Protein AF-A0A7S0I5M6-F1 (afdb_monomer_lite)

Radius of gyration: 25.83 Å; chains: 1; bounding box: 51×45×69 Å

Structure (mmCIF, N/CA/C/O backbone):
data_AF-A0A7S0I5M6-F1
#
_entry.id   AF-A0A7S0I5M6-F1
#
loop_
_atom_site.group_PDB
_atom_site.id
_atom_site.type_symbol
_atom_site.label_atom_id
_atom_site.label_alt_id
_atom_site.label_comp_id
_atom_site.label_asym_id
_atom_site.label_entity_id
_atom_site.label_seq_id
_atom_site.pdbx_PDB_ins_code
_atom_site.Cartn_x
_atom_site.Cartn_y
_atom_site.Cartn_z
_atom_site.occupancy
_atom_site.B_iso_or_equiv
_atom_site.auth_seq_id
_atom_site.auth_comp_id
_atom_site.auth_asym_id
_atom_site.auth_atom_id
_atom_site.pdbx_PDB_model_num
ATOM 1 N N . MET A 1 1 ? -18.770 0.690 19.584 1.00 43.66 1 MET A N 1
ATOM 2 C CA . MET A 1 1 ? -18.505 0.783 18.133 1.00 43.66 1 MET A CA 1
ATOM 3 C C . MET A 1 1 ? -17.011 0.959 17.984 1.00 43.66 1 MET A C 1
ATOM 5 O O . MET A 1 1 ? -16.534 2.051 18.275 1.00 43.66 1 MET A O 1
ATOM 9 N N . ALA A 1 2 ? -16.300 -0.097 17.591 1.00 47.09 2 ALA A N 1
ATOM 10 C CA . ALA A 1 2 ? -14.978 0.052 17.000 1.00 47.09 2 ALA A CA 1
ATOM 11 C C . ALA A 1 2 ? -15.123 1.048 15.843 1.00 47.09 2 ALA A C 1
ATOM 13 O O . ALA A 1 2 ? -15.862 0.801 14.892 1.00 47.09 2 ALA A O 1
ATOM 14 N N . ARG A 1 3 ? -14.571 2.250 15.999 1.00 55.62 3 ARG A N 1
ATOM 15 C CA . ARG A 1 3 ? -14.589 3.272 14.953 1.00 55.62 3 ARG A CA 1
ATOM 16 C C . ARG A 1 3 ? -13.172 3.360 14.436 1.00 55.62 3 ARG A C 1
ATOM 18 O O . ARG A 1 3 ? -12.436 4.236 14.877 1.00 55.62 3 ARG A O 1
ATOM 25 N N . ALA A 1 4 ? -12.816 2.466 13.519 1.00 63.53 4 ALA A N 1
ATOM 26 C CA . ALA A 1 4 ? -11.720 2.751 12.610 1.00 63.53 4 ALA A CA 1
ATOM 27 C C . ALA A 1 4 ? -12.023 4.109 11.975 1.00 63.53 4 ALA A C 1
ATOM 29 O O . ALA A 1 4 ? -13.048 4.279 11.302 1.00 63.53 4 ALA A O 1
ATOM 30 N N . ARG A 1 5 ? -11.239 5.131 12.323 1.00 76.19 5 ARG A N 1
ATOM 31 C CA . ARG A 1 5 ? -11.478 6.458 11.771 1.00 76.19 5 ARG A CA 1
ATOM 32 C C . ARG A 1 5 ? -10.932 6.437 10.359 1.00 76.19 5 ARG A C 1
ATOM 34 O O . ARG A 1 5 ? -9.871 5.879 10.105 1.00 76.19 5 ARG A O 1
ATOM 41 N N . TYR A 1 6 ? -11.621 7.120 9.455 1.00 82.06 6 TYR A N 1
ATOM 42 C CA . TYR A 1 6 ? -11.119 7.334 8.100 1.00 82.06 6 TYR A CA 1
ATOM 43 C C . TYR A 1 6 ? -9.673 7.867 8.100 1.00 82.06 6 TYR A C 1
ATOM 45 O O . TYR A 1 6 ? -8.865 7.450 7.279 1.00 82.06 6 TYR A O 1
ATOM 53 N N . SER A 1 7 ? -9.318 8.721 9.071 1.00 83.94 7 SER A N 1
ATOM 54 C CA . SER A 1 7 ? -7.947 9.215 9.262 1.00 83.94 7 SER A CA 1
ATOM 55 C C . SER A 1 7 ? -6.911 8.106 9.434 1.00 83.94 7 SER A C 1
ATOM 57 O O . SER A 1 7 ? -5.801 8.246 8.933 1.00 83.94 7 SER A O 1
ATOM 59 N N . ASP A 1 8 ? -7.268 7.021 10.116 1.00 84.38 8 ASP A N 1
ATOM 60 C CA . ASP A 1 8 ? -6.348 5.947 10.483 1.00 84.38 8 ASP A CA 1
ATOM 61 C C . ASP A 1 8 ? -6.113 5.041 9.266 1.00 84.38 8 ASP A C 1
ATOM 63 O O . ASP A 1 8 ? -4.974 4.732 8.922 1.00 84.38 8 ASP A O 1
ATOM 67 N N . SER A 1 9 ? -7.176 4.715 8.522 1.00 86.56 9 SER A N 1
ATOM 68 C CA . SER A 1 9 ? -7.062 3.996 7.246 1.00 86.56 9 SER A CA 1
ATOM 69 C C . SER A 1 9 ? -6.278 4.800 6.205 1.00 86.56 9 SER A C 1
ATOM 71 O O . SER A 1 9 ? -5.462 4.242 5.476 1.00 86.56 9 SER A O 1
ATOM 73 N N . MET A 1 10 ? -6.457 6.124 6.163 1.00 92.00 10 MET A N 1
ATOM 74 C CA . MET A 1 10 ? -5.722 6.984 5.231 1.00 92.00 10 MET A CA 1
ATOM 75 C C . MET A 1 10 ? -4.221 7.063 5.522 1.00 92.00 10 MET A C 1
ATOM 77 O O . MET A 1 10 ? -3.446 7.256 4.588 1.00 92.00 10 MET A O 1
ATOM 81 N N . GLN A 1 11 ? -3.789 6.878 6.774 1.00 91.12 11 GLN A N 1
ATOM 82 C CA . GLN A 1 11 ? -2.360 6.760 7.088 1.00 91.12 11 GLN A CA 1
ATOM 83 C C . GLN A 1 11 ? -1.759 5.492 6.474 1.00 91.12 11 GLN A C 1
ATOM 85 O O . GLN A 1 11 ? -0.669 5.551 5.910 1.00 91.12 11 GLN A O 1
ATOM 90 N N . VAL A 1 12 ? -2.485 4.370 6.518 1.00 92.19 12 VAL A N 1
ATOM 91 C CA . VAL A 1 12 ? -2.055 3.113 5.883 1.00 92.19 12 VAL A CA 1
ATOM 92 C C . VAL A 1 12 ? -1.969 3.281 4.365 1.00 92.19 12 VAL A C 1
ATOM 94 O O . VAL A 1 12 ? -0.948 2.947 3.769 1.00 92.19 12 VAL A O 1
ATOM 97 N N . VAL A 1 13 ? -2.994 3.877 3.746 1.00 95.50 13 VAL A N 1
ATOM 98 C CA . VAL A 1 13 ? -3.015 4.182 2.302 1.00 95.50 13 VAL A CA 1
ATOM 99 C C . VAL A 1 13 ? -1.812 5.045 1.903 1.00 95.50 13 VAL A C 1
ATOM 101 O O . VAL A 1 13 ? -1.117 4.734 0.936 1.00 95.50 13 VAL A O 1
ATOM 104 N N . ALA A 1 14 ? -1.535 6.112 2.659 1.00 96.56 14 ALA A N 1
ATOM 105 C CA . ALA A 1 14 ? -0.392 6.986 2.406 1.00 96.56 14 ALA A CA 1
ATOM 106 C C . A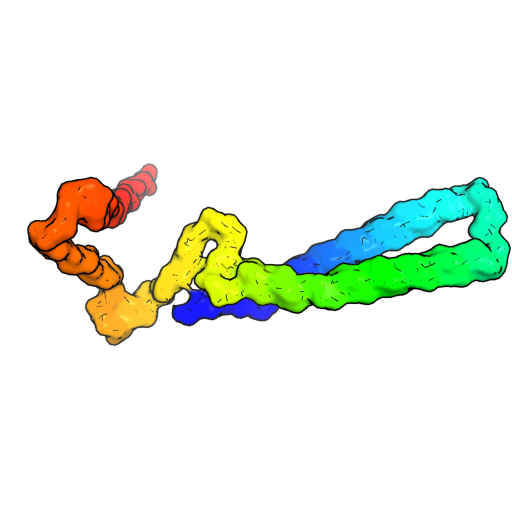LA A 1 14 ? 0.947 6.249 2.570 1.00 96.56 14 ALA A C 1
ATOM 108 O O . ALA A 1 14 ? 1.862 6.466 1.777 1.00 96.56 14 ALA A O 1
ATOM 109 N N . GLY A 1 15 ? 1.052 5.355 3.556 1.00 96.56 15 GLY A N 1
ATOM 110 C CA . GLY A 1 15 ? 2.229 4.511 3.756 1.00 96.56 15 GLY A CA 1
ATOM 111 C C . GLY A 1 15 ? 2.492 3.576 2.574 1.00 96.56 15 GLY A C 1
ATOM 112 O O . GLY A 1 15 ? 3.624 3.498 2.100 1.00 96.56 15 GLY A O 1
ATOM 113 N N . VAL A 1 16 ? 1.451 2.924 2.042 1.00 96.75 16 VAL A N 1
ATOM 114 C CA . VAL A 1 16 ? 1.574 2.067 0.849 1.00 96.75 16 VAL A CA 1
ATOM 115 C C . VAL A 1 16 ? 2.003 2.875 -0.374 1.00 96.75 16 VAL A C 1
ATOM 117 O O . VAL A 1 16 ? 2.927 2.463 -1.073 1.00 96.75 16 VAL A O 1
ATOM 120 N N . GLN A 1 17 ? 1.408 4.052 -0.598 1.00 96.88 17 GLN A N 1
ATOM 121 C CA . GLN A 1 17 ? 1.826 4.945 -1.683 1.00 96.88 17 GLN A CA 1
ATOM 122 C C . GLN A 1 17 ? 3.314 5.307 -1.571 1.00 96.88 17 GLN A C 1
ATOM 124 O O . GLN A 1 17 ? 4.059 5.156 -2.537 1.00 96.88 17 GLN A O 1
ATOM 129 N N . GLN A 1 18 ? 3.766 5.732 -0.387 1.00 97.69 18 GLN A N 1
ATOM 130 C CA . GLN A 1 18 ? 5.166 6.103 -0.159 1.00 97.69 18 GLN A CA 1
ATOM 131 C C . GLN A 1 18 ? 6.124 4.929 -0.384 1.00 97.69 18 GLN A C 1
ATOM 133 O O . GLN A 1 18 ? 7.188 5.111 -0.973 1.00 97.69 18 GLN A O 1
ATOM 138 N N . ALA A 1 19 ? 5.753 3.721 0.049 1.00 96.38 19 ALA A N 1
ATOM 139 C CA . ALA A 1 19 ? 6.567 2.527 -0.153 1.00 96.38 19 ALA A CA 1
ATOM 140 C C . ALA A 1 19 ? 6.709 2.173 -1.643 1.00 96.38 19 ALA A C 1
ATOM 142 O O . ALA A 1 19 ? 7.816 1.891 -2.110 1.00 96.38 19 ALA A O 1
ATOM 143 N N . LEU A 1 20 ? 5.610 2.238 -2.402 1.00 96.62 20 LEU A N 1
ATOM 144 C CA . LEU A 1 20 ? 5.620 2.000 -3.847 1.00 96.62 20 LEU A CA 1
ATOM 145 C C . LEU A 1 20 ? 6.475 3.034 -4.586 1.00 96.62 20 LEU A C 1
ATOM 147 O O . LEU A 1 20 ? 7.286 2.670 -5.439 1.00 96.62 20 LEU A O 1
ATOM 151 N N . GLU A 1 21 ? 6.342 4.314 -4.236 1.00 96.25 21 GLU A N 1
ATOM 152 C CA . GLU A 1 21 ? 7.148 5.389 -4.816 1.00 96.25 21 GLU A CA 1
ATOM 153 C C . GLU A 1 21 ? 8.637 5.235 -4.488 1.00 96.25 21 GLU A C 1
ATOM 155 O O . GLU A 1 21 ? 9.480 5.393 -5.372 1.00 96.25 21 GLU A O 1
ATOM 160 N N . ALA A 1 22 ? 8.984 4.884 -3.246 1.00 96.31 22 ALA A N 1
ATOM 161 C CA . ALA A 1 22 ? 10.369 4.650 -2.846 1.00 96.31 22 ALA A CA 1
ATOM 162 C C . ALA A 1 22 ? 11.000 3.489 -3.633 1.00 96.31 22 ALA A C 1
ATOM 164 O O . ALA A 1 22 ? 12.103 3.633 -4.172 1.00 96.31 22 ALA A O 1
ATOM 165 N N . ALA A 1 23 ? 10.275 2.375 -3.777 1.00 94.19 23 ALA A N 1
ATOM 166 C CA . ALA A 1 23 ? 10.719 1.228 -4.564 1.00 94.19 23 ALA A CA 1
ATOM 167 C C . ALA A 1 23 ? 10.882 1.579 -6.054 1.00 94.19 23 ALA A C 1
ATOM 169 O O . ALA A 1 23 ? 11.862 1.180 -6.689 1.00 94.19 23 ALA A O 1
ATOM 170 N N . ALA A 1 24 ? 9.957 2.361 -6.623 1.00 92.00 24 ALA A N 1
ATOM 171 C CA . ALA A 1 24 ? 10.073 2.865 -7.991 1.00 92.00 24 ALA A CA 1
ATOM 172 C C . ALA A 1 24 ? 11.296 3.788 -8.159 1.00 92.00 24 ALA A C 1
ATOM 174 O O . ALA A 1 24 ? 12.013 3.711 -9.158 1.00 92.00 24 ALA A O 1
ATOM 175 N N . TRP A 1 25 ? 11.601 4.619 -7.163 1.00 92.94 25 TRP A N 1
ATOM 176 C CA . TRP A 1 25 ? 12.766 5.503 -7.199 1.00 92.94 25 TRP A CA 1
ATOM 177 C C . TRP A 1 25 ? 14.104 4.773 -7.124 1.00 92.94 25 TRP A C 1
ATOM 179 O O . TRP A 1 25 ? 15.070 5.186 -7.770 1.00 92.94 25 TRP A O 1
ATOM 189 N N . GLU A 1 26 ? 14.201 3.703 -6.339 1.00 92.06 26 GLU A N 1
ATOM 190 C CA . GLU A 1 26 ? 15.393 2.845 -6.314 1.00 92.06 26 GLU A CA 1
ATOM 191 C C . GLU A 1 26 ? 15.649 2.205 -7.672 1.00 92.06 26 GLU A C 1
ATOM 193 O O . GLU A 1 26 ? 16.767 2.226 -8.185 1.00 92.06 26 GLU A O 1
ATOM 198 N N . LYS A 1 27 ? 14.574 1.721 -8.285 1.00 88.56 27 LYS A N 1
ATOM 199 C CA . LYS A 1 27 ? 14.556 1.143 -9.620 1.00 88.56 27 LYS A CA 1
ATOM 200 C C . LYS A 1 27 ? 15.079 2.120 -10.680 1.00 88.56 27 LYS A C 1
ATOM 202 O O . LYS A 1 27 ? 16.010 1.780 -11.403 1.00 88.56 27 LYS A O 1
ATOM 207 N N . VAL A 1 28 ? 14.556 3.345 -10.709 1.00 88.44 28 VAL A N 1
ATOM 208 C CA . VAL A 1 28 ? 15.012 4.402 -11.631 1.00 88.44 28 VAL A CA 1
ATOM 209 C C . VAL A 1 28 ? 16.481 4.772 -11.393 1.00 88.44 28 VAL A C 1
ATOM 211 O O . VAL A 1 28 ? 17.237 4.967 -12.345 1.00 88.44 28 VAL A O 1
ATOM 214 N N . ARG A 1 29 ? 16.925 4.843 -10.131 1.00 88.19 29 ARG A N 1
ATOM 215 C CA . ARG A 1 29 ? 18.338 5.107 -9.807 1.00 88.19 29 ARG A CA 1
ATOM 216 C C . ARG A 1 29 ? 19.269 3.990 -10.266 1.00 88.19 29 ARG A C 1
ATOM 218 O O . ARG A 1 29 ? 20.371 4.298 -10.700 1.00 88.19 29 ARG A O 1
ATOM 225 N N . GLY A 1 30 ? 18.842 2.734 -10.160 1.00 84.38 30 GLY A N 1
ATOM 226 C CA . GLY A 1 30 ? 19.612 1.586 -10.636 1.00 84.38 30 GLY A CA 1
ATOM 227 C C . GLY A 1 30 ? 19.773 1.566 -12.155 1.00 84.38 30 GLY A C 1
ATOM 228 O O . GLY A 1 30 ? 20.806 1.132 -12.650 1.00 84.38 30 GLY A O 1
ATOM 229 N N . ASP A 1 31 ? 18.787 2.081 -12.889 1.00 82.62 31 ASP A N 1
ATOM 230 C CA . ASP A 1 31 ? 18.826 2.129 -14.352 1.00 82.62 31 ASP A CA 1
ATOM 231 C C . ASP A 1 31 ? 19.729 3.274 -14.855 1.00 82.62 31 ASP A C 1
ATOM 233 O O . ASP A 1 31 ? 20.395 3.146 -15.892 1.00 82.62 31 ASP A O 1
ATOM 237 N N . ASN A 1 32 ? 19.825 4.371 -14.093 1.00 77.25 32 ASN A N 1
ATOM 238 C CA . ASN A 1 32 ? 20.735 5.478 -14.380 1.00 77.25 32 ASN A CA 1
ATOM 239 C C . ASN A 1 32 ? 22.197 4.998 -14.427 1.00 77.25 32 ASN A C 1
ATOM 241 O O . ASN A 1 32 ? 22.772 4.574 -13.431 1.00 77.25 32 ASN A O 1
ATOM 245 N N . GLY A 1 33 ? 22.823 5.114 -15.600 1.00 69.69 33 GLY A N 1
ATOM 246 C CA . GLY A 1 33 ? 24.232 4.757 -15.816 1.00 69.69 33 GLY A CA 1
ATOM 247 C C . GLY A 1 33 ? 24.474 3.344 -16.356 1.00 69.69 33 GLY A C 1
ATOM 248 O O . GLY A 1 33 ? 25.597 3.043 -16.747 1.00 69.69 33 GLY A O 1
ATOM 249 N N . THR A 1 34 ? 23.441 2.502 -16.464 1.00 71.19 34 THR A N 1
ATOM 250 C CA . THR A 1 34 ? 23.564 1.150 -17.053 1.00 71.19 34 THR A CA 1
ATOM 251 C C . THR A 1 34 ? 23.531 1.144 -18.583 1.00 71.19 34 THR A C 1
ATOM 253 O O . THR A 1 34 ? 23.898 0.153 -19.209 1.00 71.19 34 THR A O 1
ATOM 256 N N . GLY A 1 35 ? 23.059 2.231 -19.204 1.00 70.00 35 GLY A N 1
ATOM 257 C CA . GLY A 1 35 ? 22.821 2.291 -20.650 1.00 70.00 35 GLY A CA 1
ATOM 258 C C . GLY A 1 35 ? 21.666 1.398 -21.126 1.00 70.00 35 GLY A C 1
ATOM 259 O O . GLY A 1 35 ? 21.436 1.298 -22.332 1.00 70.00 35 GLY A O 1
ATOM 260 N N . LEU A 1 36 ? 20.915 0.775 -20.206 1.00 69.19 36 LEU A N 1
ATOM 261 C CA . LEU A 1 36 ? 19.727 -0.028 -20.499 1.00 69.19 36 LEU A CA 1
ATOM 262 C C . LEU A 1 36 ? 18.552 0.892 -20.862 1.00 69.19 36 LEU A C 1
ATOM 264 O O . LEU A 1 36 ? 17.639 1.127 -20.082 1.00 69.19 36 LEU A O 1
ATOM 268 N N . LEU A 1 37 ? 18.601 1.448 -22.071 1.00 70.81 37 LEU A N 1
ATOM 269 C CA . LEU A 1 37 ? 17.603 2.386 -22.602 1.00 70.81 37 LEU A CA 1
ATOM 270 C C . LEU A 1 37 ? 16.837 1.811 -23.802 1.00 70.81 37 LEU A C 1
ATOM 272 O O . LEU A 1 37 ? 16.119 2.524 -24.499 1.00 70.81 37 LEU A O 1
ATOM 276 N N . GLY A 1 38 ? 16.991 0.511 -24.070 1.00 81.31 38 GLY A N 1
ATOM 277 C CA . GLY A 1 38 ? 16.262 -0.154 -25.144 1.00 81.31 38 GLY A CA 1
ATOM 278 C C . GLY A 1 38 ? 14.755 -0.138 -24.881 1.00 81.31 38 GLY A C 1
ATOM 279 O O . GLY A 1 38 ? 14.311 -0.466 -23.782 1.00 81.31 38 GLY A O 1
ATOM 280 N N . ALA A 1 39 ? 13.956 0.178 -25.904 1.00 83.00 39 ALA A N 1
ATOM 281 C CA . ALA A 1 39 ? 12.496 0.248 -25.793 1.00 83.00 39 ALA A CA 1
ATOM 282 C C . ALA A 1 39 ? 11.873 -1.035 -25.209 1.00 83.00 39 ALA A C 1
ATOM 284 O O . ALA A 1 39 ? 10.931 -0.962 -24.423 1.00 83.00 39 ALA A O 1
ATOM 285 N N . GLN A 1 40 ? 12.427 -2.207 -25.544 1.00 85.88 40 GLN A N 1
ATOM 286 C CA . GLN A 1 40 ? 11.988 -3.493 -24.990 1.00 85.88 40 GLN A CA 1
ATOM 287 C C . GLN A 1 40 ? 12.267 -3.614 -23.488 1.00 85.88 40 GLN A C 1
ATOM 289 O O . GLN A 1 40 ? 11.407 -4.086 -22.752 1.00 85.88 40 GLN A O 1
ATOM 294 N N . TYR A 1 41 ? 13.432 -3.152 -23.027 1.00 88.50 41 TYR A N 1
ATOM 295 C CA . TYR A 1 41 ? 13.784 -3.161 -21.609 1.00 88.50 41 TYR A CA 1
ATOM 296 C C . TYR A 1 41 ? 12.847 -2.258 -20.805 1.00 88.50 41 TYR A C 1
ATOM 298 O O . TYR A 1 41 ? 12.245 -2.712 -19.837 1.00 88.50 41 TYR A O 1
ATOM 306 N N . LEU A 1 42 ? 12.657 -1.012 -21.251 1.00 87.12 42 LEU A N 1
ATOM 307 C CA . LEU A 1 42 ? 11.775 -0.058 -20.572 1.00 87.12 42 LEU A CA 1
ATOM 308 C C . LEU A 1 42 ? 10.318 -0.532 -20.557 1.00 87.12 42 LEU A C 1
ATOM 310 O O . LEU A 1 42 ? 9.626 -0.335 -19.566 1.00 87.12 42 LEU A O 1
ATOM 314 N N . SER A 1 43 ? 9.872 -1.196 -21.627 1.00 91.00 43 SER A N 1
ATOM 315 C CA . SER A 1 43 ? 8.519 -1.758 -21.721 1.00 91.00 43 SER A CA 1
ATOM 316 C C . SER A 1 43 ? 8.326 -2.965 -20.799 1.00 91.00 43 SER A C 1
ATOM 318 O O . SER A 1 43 ? 7.310 -3.067 -20.120 1.00 91.00 43 SER A O 1
ATOM 320 N N . ALA A 1 44 ? 9.303 -3.876 -20.735 1.00 90.94 44 ALA A N 1
ATOM 321 C CA . ALA A 1 44 ? 9.261 -5.004 -19.806 1.00 90.94 44 ALA A CA 1
ATOM 322 C C . ALA A 1 44 ? 9.316 -4.524 -18.346 1.00 90.94 44 ALA A C 1
ATOM 324 O O . ALA A 1 44 ?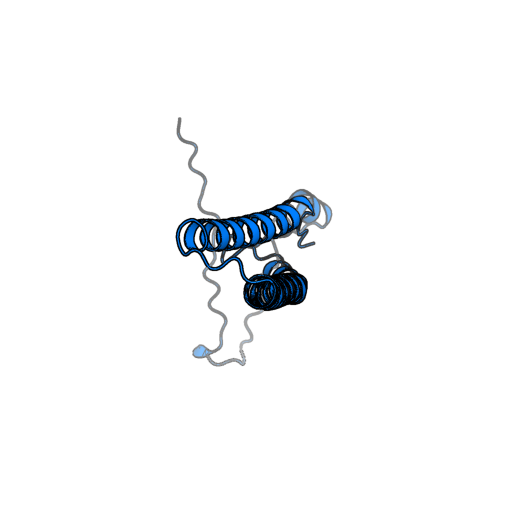 8.575 -5.020 -17.498 1.00 90.94 44 ALA A O 1
ATOM 325 N N . ARG A 1 45 ? 10.155 -3.519 -18.065 1.00 89.31 45 ARG A N 1
ATOM 326 C CA . ARG A 1 45 ? 10.281 -2.903 -16.743 1.00 89.31 45 ARG A CA 1
ATOM 327 C C . ARG A 1 45 ? 8.994 -2.209 -16.314 1.00 89.31 45 ARG A C 1
ATOM 329 O O . ARG A 1 45 ? 8.521 -2.467 -15.213 1.00 89.31 45 ARG A O 1
ATOM 336 N N . SER A 1 46 ? 8.405 -1.380 -17.175 1.00 90.75 46 SER A N 1
ATOM 337 C CA . SER A 1 46 ? 7.159 -0.680 -16.856 1.00 90.75 46 SER A CA 1
ATOM 338 C C . SER A 1 46 ? 5.992 -1.647 -16.656 1.00 90.75 46 SER A C 1
ATOM 340 O O . SER A 1 46 ? 5.196 -1.445 -15.744 1.00 90.75 46 SER A O 1
ATOM 342 N N . ALA A 1 47 ? 5.918 -2.728 -17.440 1.00 95.50 47 ALA A N 1
ATOM 343 C CA . ALA A 1 47 ? 4.916 -3.774 -17.254 1.00 95.50 47 ALA A CA 1
ATOM 344 C C . ALA A 1 47 ? 5.073 -4.491 -15.903 1.00 95.50 47 ALA A C 1
ATOM 346 O O . ALA A 1 47 ? 4.084 -4.692 -15.198 1.00 95.50 47 ALA A O 1
ATOM 347 N N . ALA A 1 48 ? 6.306 -4.837 -15.518 1.00 94.38 48 ALA A N 1
ATOM 348 C CA . ALA A 1 48 ? 6.586 -5.458 -14.225 1.00 94.38 48 ALA A CA 1
ATOM 349 C C . ALA A 1 48 ? 6.266 -4.517 -13.050 1.00 94.38 48 ALA A C 1
ATOM 351 O O . ALA A 1 48 ? 5.657 -4.937 -12.068 1.00 94.38 48 ALA A O 1
ATOM 352 N N . ASP A 1 49 ? 6.625 -3.237 -13.163 1.00 94.19 49 ASP A N 1
ATOM 353 C CA . ASP A 1 49 ? 6.343 -2.243 -12.127 1.00 94.19 49 ASP A CA 1
ATOM 354 C C . ASP A 1 49 ?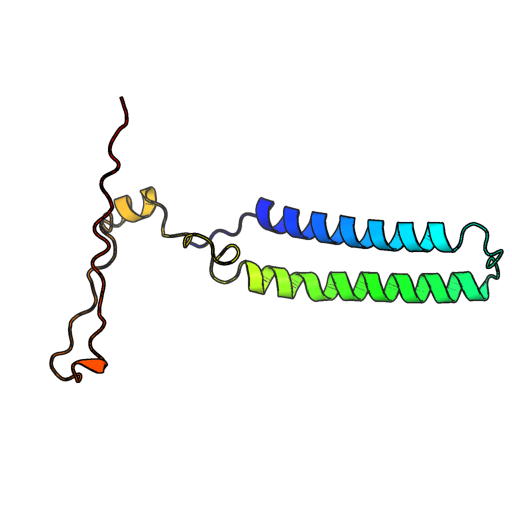 4.838 -1.975 -11.993 1.00 94.19 49 ASP A C 1
ATOM 356 O O . ASP A 1 49 ? 4.326 -1.915 -10.876 1.00 94.19 49 ASP A O 1
ATOM 360 N N . ALA A 1 50 ? 4.103 -1.904 -13.106 1.00 96.38 50 ALA A N 1
ATOM 361 C CA . ALA A 1 50 ? 2.649 -1.775 -13.087 1.00 96.38 50 ALA A CA 1
ATOM 362 C C . ALA A 1 50 ? 1.968 -2.986 -12.429 1.00 96.38 50 ALA A C 1
ATOM 364 O O . ALA A 1 50 ? 1.036 -2.807 -11.647 1.00 96.38 50 ALA A O 1
ATOM 365 N N . ALA A 1 51 ? 2.444 -4.206 -12.703 1.00 97.31 51 ALA A N 1
ATOM 366 C CA . ALA A 1 51 ? 1.928 -5.415 -12.064 1.00 97.31 51 ALA A CA 1
ATOM 367 C C . ALA A 1 51 ? 2.138 -5.391 -10.541 1.00 97.31 51 ALA A C 1
ATOM 369 O O . ALA A 1 51 ? 1.194 -5.650 -9.801 1.00 97.31 51 ALA A O 1
ATOM 370 N N . ALA A 1 52 ? 3.329 -4.999 -10.075 1.00 95.50 52 ALA A N 1
ATOM 371 C CA . ALA A 1 52 ? 3.630 -4.900 -8.645 1.00 95.50 52 ALA A CA 1
ATOM 372 C C . ALA A 1 52 ? 2.790 -3.823 -7.935 1.00 95.50 52 ALA A C 1
ATOM 374 O O . ALA A 1 52 ? 2.305 -4.036 -6.825 1.00 95.50 52 ALA A O 1
ATOM 375 N N . VAL A 1 53 ? 2.585 -2.670 -8.582 1.00 97.25 53 VAL A N 1
ATOM 376 C CA . VAL A 1 53 ? 1.701 -1.615 -8.064 1.00 97.25 53 VAL A CA 1
ATOM 377 C C . VAL A 1 53 ? 0.273 -2.140 -7.939 1.00 97.25 53 VAL A C 1
ATOM 379 O O . VAL A 1 53 ? -0.345 -1.980 -6.890 1.00 97.25 53 VAL A O 1
ATOM 382 N N . LEU A 1 54 ? -0.246 -2.793 -8.982 1.00 97.88 54 LEU A N 1
ATOM 383 C CA . LEU A 1 54 ? -1.592 -3.362 -8.953 1.00 97.88 54 LEU A CA 1
ATOM 384 C C . LEU A 1 54 ? -1.741 -4.408 -7.849 1.00 97.88 54 LEU A C 1
ATOM 386 O O . LEU A 1 54 ? -2.720 -4.351 -7.115 1.00 97.88 54 LEU A O 1
ATOM 390 N N . GLU A 1 55 ? -0.783 -5.318 -7.699 1.00 97.62 55 GLU A N 1
ATOM 391 C CA . GLU A 1 55 ? -0.793 -6.338 -6.646 1.00 97.62 55 GLU A CA 1
ATOM 392 C C . GLU A 1 55 ? -0.882 -5.712 -5.246 1.00 97.62 55 GLU A C 1
ATOM 394 O O . GLU A 1 55 ? -1.745 -6.090 -4.453 1.00 97.62 55 GLU A O 1
ATOM 399 N N . ALA A 1 56 ? -0.062 -4.694 -4.964 1.00 96.81 56 ALA A N 1
ATOM 400 C CA . ALA A 1 56 ? -0.088 -3.994 -3.682 1.00 96.81 56 ALA A CA 1
ATOM 401 C C . ALA A 1 56 ? -1.436 -3.302 -3.415 1.00 96.81 56 ALA A C 1
ATOM 403 O O . ALA A 1 56 ? -1.972 -3.382 -2.309 1.00 96.81 56 ALA A O 1
ATOM 404 N N . TRP A 1 57 ? -2.016 -2.655 -4.431 1.00 97.44 57 TRP A N 1
ATOM 405 C CA . TRP A 1 57 ? -3.327 -2.013 -4.306 1.00 97.44 57 TRP A CA 1
ATOM 406 C C . TRP A 1 57 ? -4.475 -3.011 -4.172 1.00 97.44 57 TRP A C 1
ATOM 408 O O . TRP A 1 57 ? -5.453 -2.711 -3.491 1.00 97.44 57 TRP A O 1
ATOM 418 N N . TRP A 1 58 ? -4.357 -4.191 -4.777 1.00 97.62 58 TRP A N 1
ATOM 419 C CA . TRP A 1 58 ? -5.331 -5.270 -4.626 1.00 97.62 58 TRP A CA 1
ATOM 420 C C . TRP A 1 58 ? -5.294 -5.910 -3.240 1.00 97.62 58 TRP A C 1
ATOM 422 O O . TRP A 1 58 ? -6.344 -6.293 -2.736 1.00 97.62 58 TRP A O 1
ATOM 432 N N . ALA A 1 59 ? -4.122 -5.987 -2.608 1.00 96.06 59 ALA A N 1
ATOM 433 C CA . ALA A 1 59 ? -3.976 -6.522 -1.255 1.00 96.06 59 ALA A CA 1
ATOM 434 C C . ALA A 1 59 ? -4.401 -5.531 -0.153 1.00 96.06 59 ALA A C 1
ATOM 436 O O . ALA A 1 59 ? -4.727 -5.936 0.962 1.00 96.06 59 ALA A O 1
ATOM 437 N N . LEU A 1 60 ? -4.393 -4.225 -0.438 1.00 95.25 60 LEU A N 1
ATOM 438 C CA . LEU A 1 60 ? -4.648 -3.188 0.563 1.00 95.25 60 LEU A CA 1
ATOM 439 C C . LEU A 1 60 ? -6.035 -3.277 1.238 1.00 95.25 60 LEU A C 1
ATOM 441 O O . LEU A 1 60 ? -6.088 -3.124 2.458 1.00 95.25 60 LEU A O 1
ATOM 445 N N . PRO A 1 61 ? -7.160 -3.514 0.533 1.00 93.12 61 PRO A N 1
ATOM 446 C CA . PRO A 1 61 ? -8.464 -3.645 1.180 1.00 93.12 61 PRO A CA 1
ATOM 447 C C . PRO A 1 61 ? -8.503 -4.769 2.216 1.00 93.12 61 PRO A C 1
ATOM 449 O O . PRO A 1 61 ? -9.036 -4.560 3.302 1.00 93.12 61 PRO A O 1
ATOM 452 N N . ASP A 1 62 ? -7.896 -5.917 1.913 1.00 90.75 62 ASP A N 1
ATOM 453 C CA . ASP A 1 62 ? -7.845 -7.056 2.833 1.00 90.75 62 ASP A CA 1
ATOM 454 C C . ASP A 1 62 ? -7.029 -6.710 4.081 1.00 90.75 62 ASP A C 1
ATOM 456 O O . ASP A 1 62 ? -7.483 -6.954 5.195 1.00 90.75 62 ASP A O 1
ATOM 460 N N . GLN A 1 63 ? -5.889 -6.031 3.913 1.00 89.38 63 GLN A N 1
ATOM 461 C CA . GLN A 1 63 ? -5.079 -5.542 5.034 1.00 89.38 63 GLN A CA 1
ATOM 462 C C . GLN A 1 63 ? -5.824 -4.515 5.890 1.00 89.38 63 GLN A C 1
ATOM 464 O O . GLN A 1 63 ? -5.724 -4.532 7.114 1.00 89.38 63 GLN A O 1
ATOM 469 N N . LEU A 1 64 ? -6.576 -3.603 5.267 1.00 88.19 64 LEU A N 1
ATOM 470 C CA . LEU A 1 64 ? -7.398 -2.639 5.997 1.00 88.19 64 LEU A CA 1
ATOM 471 C C . LEU A 1 64 ? -8.505 -3.353 6.773 1.00 88.19 64 LEU A C 1
ATOM 473 O O . LEU A 1 64 ? -8.761 -3.007 7.922 1.00 88.19 64 LEU A O 1
ATOM 477 N N . MET A 1 65 ? -9.151 -4.351 6.173 1.00 85.69 65 MET A N 1
ATOM 478 C CA . MET A 1 65 ? -10.171 -5.135 6.857 1.00 85.69 65 MET A CA 1
ATOM 479 C C . MET A 1 65 ? -9.570 -5.913 8.024 1.00 85.69 65 MET A C 1
ATOM 481 O O . MET A 1 65 ? -10.082 -5.795 9.127 1.00 85.69 65 MET A O 1
ATOM 485 N N . GLU A 1 66 ? -8.468 -6.631 7.826 1.00 84.25 66 GLU A N 1
ATOM 486 C CA . GLU A 1 66 ? -7.773 -7.354 8.896 1.00 84.25 66 GLU A CA 1
ATOM 487 C C . GLU A 1 66 ? -7.371 -6.418 10.042 1.00 84.25 66 GLU A C 1
ATOM 489 O O . GLU A 1 66 ? -7.667 -6.695 11.199 1.00 84.25 66 GLU A O 1
ATOM 494 N N . LYS A 1 67 ? -6.789 -5.260 9.716 1.00 81.12 67 LYS A N 1
ATOM 495 C CA . LYS A 1 67 ? -6.297 -4.290 10.701 1.00 81.12 67 LYS A CA 1
ATOM 496 C C . LYS A 1 67 ? -7.396 -3.549 11.465 1.00 81.12 67 LYS A C 1
ATOM 498 O O . LYS A 1 67 ? -7.130 -2.977 12.515 1.00 81.12 67 LYS A O 1
ATOM 503 N N . PHE A 1 68 ? -8.606 -3.460 10.918 1.00 79.50 68 PHE A N 1
ATOM 504 C CA . PHE A 1 68 ? -9.657 -2.601 11.471 1.00 79.50 68 PHE A CA 1
ATOM 505 C C . PHE A 1 68 ? -10.981 -3.326 11.773 1.00 79.50 68 PHE A C 1
ATOM 507 O O . PHE A 1 68 ? -11.893 -2.693 12.314 1.00 79.50 68 PHE A O 1
ATOM 514 N N . ALA A 1 69 ? -11.116 -4.620 11.459 1.00 75.94 69 ALA A N 1
ATOM 515 C CA . ALA A 1 69 ? -12.371 -5.373 11.591 1.00 75.94 69 ALA A CA 1
ATOM 516 C C . ALA A 1 69 ? -12.849 -5.552 13.040 1.00 75.94 69 ALA A C 1
ATOM 518 O O . ALA A 1 69 ? -14.054 -5.605 13.289 1.00 75.94 69 ALA A O 1
ATOM 519 N N . ASP A 1 70 ? -11.936 -5.632 13.999 1.00 67.06 70 ASP A N 1
ATOM 520 C CA . ASP A 1 70 ? -12.198 -5.935 15.410 1.00 67.06 70 ASP A CA 1
ATOM 521 C C . ASP A 1 70 ? -12.012 -4.721 16.340 1.00 67.06 70 ASP A C 1
ATOM 523 O O . ASP A 1 70 ? -12.271 -4.802 17.544 1.00 67.06 70 ASP A O 1
ATOM 527 N N . GLY A 1 71 ? -11.626 -3.565 15.790 1.00 59.28 71 GLY A N 1
ATOM 528 C CA . GLY A 1 71 ? -11.289 -2.377 16.575 1.00 59.28 71 GLY A CA 1
ATOM 529 C C . GLY A 1 71 ? -9.957 -2.478 17.307 1.00 59.28 71 GLY A C 1
ATOM 530 O O . GLY A 1 71 ? -9.706 -1.658 18.194 1.00 59.28 71 GLY A O 1
ATOM 531 N N . TRP A 1 72 ? -9.124 -3.455 16.954 1.00 55.19 72 TRP A N 1
ATOM 532 C CA . TRP A 1 72 ? -7.772 -3.578 17.463 1.00 55.19 72 TRP A CA 1
ATOM 533 C C . TRP A 1 72 ? -6.807 -2.875 16.523 1.00 55.19 72 TRP A C 1
ATOM 535 O O . TRP A 1 72 ? -6.593 -3.265 15.387 1.00 55.19 72 TRP A O 1
ATOM 545 N N . LEU A 1 73 ? -6.208 -1.801 17.021 1.00 53.12 73 LEU A N 1
ATOM 546 C CA . LEU A 1 73 ? -4.981 -1.285 16.442 1.00 53.12 73 LEU A CA 1
ATOM 547 C C . LEU A 1 73 ? -3.865 -2.204 16.963 1.00 53.12 73 LEU A C 1
ATOM 549 O O . LEU A 1 73 ? -3.618 -2.143 18.160 1.00 53.12 73 LEU A O 1
ATOM 553 N N . ASP A 1 74 ? -3.269 -3.066 16.132 1.00 51.88 74 ASP A N 1
ATOM 554 C CA . ASP A 1 74 ? -2.002 -3.795 16.386 1.00 51.88 74 ASP A CA 1
ATOM 555 C C . ASP A 1 74 ? -1.672 -4.057 17.880 1.00 51.88 74 ASP A C 1
ATOM 557 O O . ASP A 1 74 ? -0.904 -3.300 18.478 1.00 51.88 74 ASP A O 1
ATOM 561 N N . ASP A 1 75 ? -2.261 -5.086 18.511 1.00 51.66 75 ASP A N 1
ATOM 562 C CA . ASP A 1 75 ? -1.987 -5.480 19.916 1.00 51.66 75 ASP A CA 1
ATOM 563 C C . ASP A 1 75 ? -2.139 -4.359 20.979 1.00 51.66 75 ASP A C 1
ATOM 565 O O . ASP A 1 75 ? -1.688 -4.478 22.123 1.00 51.66 75 ASP A O 1
ATOM 569 N N . GLY A 1 76 ? -2.777 -3.248 20.613 1.00 54.06 76 GLY A N 1
ATOM 570 C CA . GLY A 1 76 ? -2.987 -2.082 21.455 1.00 54.06 76 GLY A CA 1
ATOM 571 C C . GLY A 1 76 ? -4.081 -2.278 22.501 1.00 54.06 76 GLY A C 1
ATOM 572 O O . GLY A 1 76 ? -4.779 -3.290 22.552 1.00 54.06 76 GLY A O 1
ATOM 573 N N . ALA A 1 77 ? -4.257 -1.270 23.361 1.00 52.25 77 ALA A N 1
ATOM 574 C CA . ALA A 1 77 ? -5.351 -1.277 24.324 1.00 52.25 77 ALA A CA 1
ATOM 575 C C . ALA A 1 77 ? -6.689 -1.429 23.575 1.00 52.25 77 ALA A C 1
ATOM 577 O O . ALA A 1 77 ? -6.924 -0.682 22.618 1.00 52.25 77 ALA A O 1
ATOM 578 N N . PRO A 1 78 ? -7.568 -2.359 23.996 1.00 55.56 78 PRO A N 1
ATOM 579 C CA . PRO A 1 78 ? -8.840 -2.572 23.327 1.00 55.56 78 PRO A CA 1
ATOM 580 C C . PRO A 1 78 ? -9.574 -1.238 23.232 1.00 55.56 78 PRO A C 1
ATOM 582 O O . PRO A 1 78 ? -9.715 -0.535 24.239 1.00 55.56 78 PRO A O 1
ATOM 585 N N . MET A 1 79 ? -10.054 -0.884 22.035 1.00 56.56 79 MET A N 1
ATOM 586 C CA . MET A 1 79 ? -10.972 0.241 21.866 1.00 56.56 79 MET A CA 1
ATOM 587 C C . MET A 1 79 ? -12.306 -0.141 22.516 1.00 56.56 79 MET A C 1
ATOM 589 O O . MET A 1 79 ? -13.259 -0.557 21.855 1.00 56.56 79 MET A O 1
ATOM 593 N N . GLY A 1 80 ? -12.349 -0.065 23.846 1.00 65.31 80 GLY A N 1
ATOM 594 C CA . GLY A 1 80 ? -13.536 -0.296 24.646 1.00 65.31 80 GLY A CA 1
ATOM 595 C C . GLY A 1 80 ? -14.671 0.637 24.233 1.00 65.31 80 GLY A C 1
ATOM 596 O O . GLY A 1 80 ? -14.529 1.558 23.420 1.00 65.31 80 GLY A O 1
ATOM 597 N N . TYR A 1 81 ? -15.849 0.405 24.798 1.00 68.06 81 TYR A N 1
ATOM 598 C CA . TYR A 1 81 ? -16.947 1.331 24.581 1.00 68.06 81 TYR A CA 1
ATOM 599 C C . TYR A 1 81 ? -16.596 2.713 25.156 1.00 68.06 81 TYR A C 1
ATOM 601 O O . TYR A 1 81 ? -16.058 2.780 26.256 1.00 68.06 81 TYR A O 1
ATOM 609 N N . PRO A 1 82 ? -16.924 3.818 24.463 1.00 72.06 82 PRO A N 1
ATOM 610 C CA . PRO A 1 82 ? -16.663 5.154 24.987 1.00 72.06 82 PRO A CA 1
ATOM 611 C C . PRO A 1 82 ? -17.336 5.372 26.348 1.00 72.06 82 PRO A C 1
ATOM 613 O O . PRO A 1 82 ? -18.514 5.037 26.502 1.00 72.06 82 PRO A O 1
ATOM 616 N N . ASP A 1 83 ? -16.654 6.036 27.282 1.00 75.12 83 ASP A N 1
ATOM 617 C CA . ASP A 1 83 ? -17.172 6.312 28.634 1.00 75.12 83 ASP A CA 1
ATOM 618 C C . ASP A 1 83 ? -18.531 7.017 28.617 1.00 75.12 83 ASP A C 1
ATOM 620 O O . ASP A 1 83 ? -19.425 6.715 29.407 1.00 75.12 83 ASP A O 1
ATOM 624 N N . ALA A 1 84 ? -18.736 7.933 27.666 1.00 78.12 84 ALA A N 1
ATOM 625 C CA . ALA A 1 84 ? -20.008 8.632 27.499 1.00 78.12 84 ALA A CA 1
ATOM 626 C C . ALA A 1 84 ? -21.163 7.684 27.131 1.00 78.12 84 ALA A C 1
ATOM 628 O O . ALA A 1 84 ? -22.305 7.912 27.536 1.00 78.12 84 ALA A O 1
ATOM 629 N N . TRP A 1 85 ? -20.879 6.624 26.368 1.00 80.00 85 TRP A N 1
ATOM 630 C CA . TRP A 1 85 ? -21.856 5.587 26.053 1.00 80.00 85 TRP A CA 1
ATOM 631 C C . TRP A 1 85 ? -22.091 4.687 27.264 1.00 80.00 85 TRP A C 1
ATOM 633 O O . TRP A 1 85 ? -23.246 4.526 27.649 1.00 80.00 85 TRP A O 1
ATOM 643 N N . LEU A 1 86 ? -21.027 4.202 27.919 1.00 82.50 86 LEU A N 1
ATOM 644 C CA . LEU A 1 86 ? -21.118 3.370 29.129 1.00 82.50 86 LEU A CA 1
ATOM 645 C C . LEU A 1 86 ? -21.917 4.070 30.233 1.00 82.50 86 LEU A C 1
ATOM 647 O O . LEU A 1 86 ? -22.821 3.482 30.823 1.00 82.50 86 LEU A O 1
ATOM 651 N N . LYS A 1 87 ? -21.679 5.369 30.436 1.00 83.00 87 LYS A N 1
ATOM 652 C CA . LYS A 1 87 ? -22.440 6.201 31.372 1.00 83.00 87 LYS A CA 1
ATOM 653 C C . LYS A 1 87 ? -23.910 6.335 30.995 1.00 83.00 87 LYS A C 1
ATOM 655 O O . LYS A 1 87 ? -24.754 6.360 31.884 1.00 83.00 87 LYS A O 1
ATOM 660 N N . ARG A 1 88 ? -24.222 6.425 29.700 1.00 83.75 88 ARG A N 1
ATOM 661 C CA . ARG A 1 88 ? -25.603 6.542 29.216 1.00 83.75 88 ARG A CA 1
ATOM 662 C C . ARG A 1 88 ? -26.385 5.244 29.381 1.00 83.75 88 ARG A C 1
ATOM 664 O O . ARG A 1 88 ? -27.569 5.307 29.684 1.00 83.75 88 ARG A O 1
ATOM 671 N N . VAL A 1 89 ? -25.745 4.096 29.168 1.00 86.81 89 VAL A N 1
ATO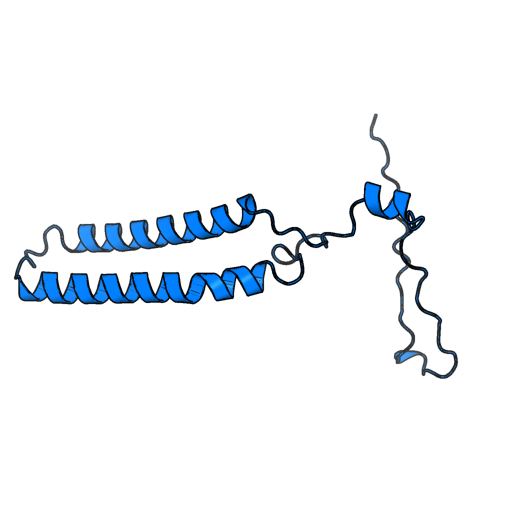M 672 C CA . VAL A 1 89 ? -26.409 2.789 29.288 1.00 86.81 89 VAL A CA 1
ATOM 673 C C . VAL A 1 89 ? -26.389 2.234 30.716 1.00 86.81 89 VAL A C 1
ATOM 675 O O . VAL A 1 89 ? -27.046 1.232 30.969 1.00 86.81 89 VAL A O 1
ATOM 678 N N . GLY A 1 90 ? -25.677 2.881 31.648 1.00 84.81 90 GLY A N 1
ATOM 679 C CA . GLY A 1 90 ? -25.574 2.451 33.048 1.00 84.81 90 GLY A CA 1
ATOM 680 C C . GLY A 1 90 ? -24.541 1.347 33.290 1.00 84.81 90 GLY A C 1
ATOM 681 O O . GLY A 1 90 ? -24.666 0.595 34.246 1.00 84.81 90 GLY A O 1
ATOM 682 N N . TRP A 1 91 ? -23.538 1.235 32.417 1.00 83.50 91 TRP A N 1
ATOM 683 C CA . TRP A 1 91 ? -22.465 0.237 32.480 1.00 83.50 91 TRP A CA 1
ATOM 684 C C . TRP A 1 91 ? -21.117 0.898 32.799 1.00 83.50 91 TRP A C 1
ATOM 686 O O . TRP A 1 91 ? -20.106 0.542 32.202 1.00 83.50 91 TRP A O 1
ATOM 696 N N . GLN A 1 92 ? -21.076 1.892 33.701 1.00 83.62 92 GLN A N 1
ATOM 697 C CA . GLN A 1 92 ? -19.813 2.586 34.018 1.00 83.62 92 GLN A CA 1
ATOM 698 C C . GLN A 1 92 ? -18.736 1.634 34.555 1.00 83.62 92 GLN A C 1
ATOM 700 O O . GLN A 1 92 ? -17.557 1.850 34.303 1.00 83.62 92 GLN A O 1
ATOM 705 N N . GLU A 1 93 ? -19.145 0.576 35.258 1.00 79.56 93 GLU A N 1
ATOM 706 C CA . GLU A 1 93 ? -18.246 -0.431 35.837 1.00 79.56 93 GLU A CA 1
ATOM 707 C C . GLU A 1 93 ? -18.001 -1.636 34.908 1.00 79.56 93 GLU A C 1
ATOM 709 O O . GLU A 1 93 ? -17.295 -2.573 35.270 1.00 79.56 93 GLU A O 1
ATOM 714 N N . GLY A 1 94 ? -18.549 -1.604 33.688 1.00 71.12 94 GLY A N 1
ATOM 715 C CA . GLY A 1 94 ? -18.446 -2.696 32.724 1.00 71.12 94 GLY A CA 1
ATOM 716 C C . GLY A 1 94 ? -19.373 -3.887 33.022 1.00 71.12 94 GLY A C 1
ATOM 717 O O . GLY A 1 94 ? -20.219 -3.826 33.915 1.00 71.12 94 GLY A O 1
ATOM 718 N N . PRO A 1 95 ? -19.287 -4.964 32.217 1.00 72.62 95 PRO A N 1
ATOM 719 C CA . PRO A 1 95 ? -20.049 -6.185 32.449 1.00 72.62 95 PRO A CA 1
ATOM 720 C C . PRO A 1 95 ? -19.731 -6.818 33.805 1.00 72.62 95 PRO A C 1
ATOM 722 O O . PRO A 1 95 ? -18.556 -6.881 34.175 1.00 72.62 95 PRO A O 1
ATOM 725 N N . PRO A 1 96 ? -20.737 -7.377 34.510 1.00 75.00 96 PRO A N 1
ATOM 726 C CA . PRO A 1 96 ? -20.454 -8.246 35.639 1.00 75.00 96 PRO A CA 1
ATOM 727 C C . PRO A 1 96 ? -19.599 -9.432 35.165 1.00 75.00 96 PRO A C 1
ATOM 729 O O . PRO A 1 96 ? -19.754 -9.889 34.025 1.00 75.00 96 PRO A O 1
ATOM 732 N N . PRO A 1 97 ? -18.704 -9.957 36.021 1.00 72.12 97 PRO A N 1
ATOM 733 C CA . PRO A 1 97 ? -17.964 -11.165 35.692 1.00 72.12 97 PRO A CA 1
ATOM 734 C C . PRO A 1 97 ? -18.965 -12.289 35.388 1.00 72.12 97 PRO A C 1
ATOM 736 O O . PRO A 1 97 ? -19.992 -12.386 36.072 1.00 72.12 97 PRO A O 1
ATOM 739 N N . PRO A 1 98 ? -18.716 -13.132 34.372 1.00 69.12 98 PRO A N 1
ATOM 740 C CA . PRO A 1 98 ? -19.653 -14.183 34.038 1.00 69.12 98 PRO A CA 1
ATOM 741 C C . PRO A 1 98 ? -19.847 -15.135 35.221 1.00 69.12 98 PRO A C 1
ATOM 743 O O . PRO A 1 98 ? -18.928 -15.323 36.031 1.00 69.12 98 PRO A O 1
ATOM 746 N N . PRO A 1 99 ? -21.049 -15.724 35.341 1.00 71.56 99 PRO A N 1
ATOM 747 C CA . PRO A 1 99 ? -21.369 -16.625 36.432 1.00 71.56 99 PRO A CA 1
ATOM 748 C C . PRO A 1 99 ? -20.340 -17.749 36.521 1.00 71.56 99 PRO A C 1
ATOM 750 O O . PRO A 1 99 ? -19.988 -18.369 35.516 1.00 71.56 99 PRO A O 1
ATOM 753 N N . LYS A 1 100 ? -19.872 -18.032 37.736 1.00 70.75 100 LYS A N 1
ATOM 754 C CA . LYS A 1 100 ? -19.105 -19.250 37.993 1.00 70.75 100 LYS A CA 1
ATOM 755 C C . LYS A 1 100 ? -20.071 -20.419 37.878 1.00 70.75 100 LYS A C 1
ATOM 757 O O . LYS A 1 100 ? -20.992 -20.521 38.685 1.00 70.75 100 LYS A O 1
ATOM 762 N N . ASP A 1 101 ? -19.882 -21.267 36.878 1.00 73.62 101 ASP A N 1
ATOM 763 C CA . ASP A 1 101 ? -20.654 -22.497 36.753 1.00 73.62 101 ASP A CA 1
ATOM 764 C C . ASP A 1 101 ? -20.109 -23.524 37.758 1.00 73.62 101 ASP A C 1
ATOM 766 O O . ASP A 1 101 ? -18.974 -23.973 37.596 1.00 73.62 101 ASP A O 1
ATOM 770 N N . PRO A 1 102 ? -20.859 -23.910 38.804 1.00 71.69 102 PRO A N 1
ATOM 771 C CA . PRO A 1 102 ? -20.376 -24.849 39.815 1.00 71.69 102 PRO A CA 1
ATOM 772 C C . PRO A 1 102 ? -20.179 -26.273 39.271 1.00 71.69 102 PRO A C 1
ATOM 774 O O . PRO A 1 102 ? -19.583 -27.101 39.956 1.00 71.69 102 PRO A O 1
ATOM 777 N N . THR A 1 103 ? -20.675 -26.573 38.067 1.00 76.06 103 THR A N 1
ATOM 778 C CA . THR A 1 103 ? -20.543 -27.891 37.433 1.00 76.06 103 THR A CA 1
ATOM 779 C C . THR A 1 103 ? -19.236 -28.057 36.659 1.00 76.06 103 THR A C 1
ATOM 781 O O . THR A 1 103 ? -18.838 -29.186 36.365 1.00 76.06 103 THR A O 1
ATOM 784 N N . LEU A 1 104 ? -18.530 -26.958 36.362 1.00 69.38 104 LEU A N 1
ATOM 785 C CA . LEU A 1 104 ? -17.263 -27.005 35.641 1.00 69.38 104 LEU A CA 1
ATOM 786 C C . LEU A 1 104 ? -16.099 -27.367 36.579 1.00 69.38 104 LEU A C 1
ATOM 788 O O . LEU A 1 104 ? -15.953 -26.746 37.641 1.00 69.38 104 LEU A O 1
ATOM 792 N N . PRO A 1 105 ? -15.219 -28.309 36.176 1.00 75.44 105 PRO A N 1
ATOM 793 C CA . PRO A 1 105 ? -13.997 -28.622 36.909 1.00 75.44 105 PRO A CA 1
ATOM 794 C C . PRO A 1 105 ? -13.171 -27.365 37.197 1.00 75.44 105 PRO A C 1
ATOM 796 O O . PRO A 1 105 ? -13.153 -26.425 36.402 1.00 75.44 105 PRO A O 1
ATOM 799 N N . HIS A 1 106 ? -12.426 -27.360 38.306 1.00 67.19 106 HIS A N 1
ATOM 800 C CA . HIS A 1 106 ? -11.646 -26.195 38.748 1.00 67.19 106 HIS A CA 1
ATOM 801 C C . HIS A 1 106 ? -10.653 -25.661 37.695 1.00 67.19 106 HIS A C 1
ATOM 803 O O . HIS A 1 106 ? -10.329 -24.477 37.724 1.00 67.19 106 HIS A O 1
ATOM 809 N N . CYS A 1 107 ? -10.211 -26.502 36.753 1.00 68.38 107 CYS A N 1
ATOM 810 C CA . CYS A 1 107 ? -9.350 -26.124 35.628 1.00 68.38 107 CYS A CA 1
ATOM 811 C C . CYS A 1 107 ? -10.062 -25.332 34.514 1.00 68.38 107 CYS A C 1
ATOM 813 O O . CYS A 1 107 ? -9.391 -24.698 33.707 1.00 68.38 107 CYS A O 1
ATOM 815 N N . CYS A 1 108 ? -11.396 -25.357 34.474 1.00 61.22 108 CYS A N 1
ATOM 816 C CA . CYS A 1 108 ? -12.233 -24.681 33.479 1.00 61.22 108 CYS A CA 1
ATOM 817 C C . CYS A 1 108 ? -13.004 -23.488 34.067 1.00 61.22 108 CYS A C 1
ATOM 819 O O . CYS A 1 108 ? -13.749 -22.820 33.353 1.00 61.22 108 CYS A O 1
ATOM 821 N N . GLN A 1 109 ? -12.839 -23.215 35.365 1.00 62.72 109 GLN A N 1
ATOM 822 C CA . GLN A 1 109 ? -13.373 -22.015 36.000 1.00 62.72 109 GLN A CA 1
ATOM 823 C C . GLN A 1 109 ? -12.603 -20.802 35.464 1.00 62.72 109 GLN A C 1
ATOM 825 O O . GLN A 1 109 ? -11.374 -20.775 35.574 1.00 62.72 109 GLN A O 1
ATOM 830 N N . PRO A 1 110 ? -13.275 -19.782 34.909 1.00 56.62 110 PRO A N 1
ATOM 831 C CA . PRO A 1 110 ? -12.572 -18.619 34.409 1.00 56.62 110 PRO A CA 1
ATOM 832 C C . PRO A 1 110 ? -11.924 -17.872 35.582 1.00 56.62 110 PRO A C 1
ATOM 834 O O . PRO A 1 110 ? -12.597 -17.309 36.450 1.00 56.62 110 PRO A O 1
ATOM 837 N N . SER A 1 111 ? -10.592 -17.880 35.631 1.00 61.59 111 SER A N 1
ATOM 838 C CA . SER A 1 111 ? -9.822 -17.107 36.600 1.00 61.59 111 SER A CA 1
ATOM 839 C C . SER A 1 111 ? -9.792 -15.647 36.153 1.00 61.59 111 SER A C 1
ATOM 841 O O . SER A 1 111 ? -8.798 -15.171 35.601 1.00 6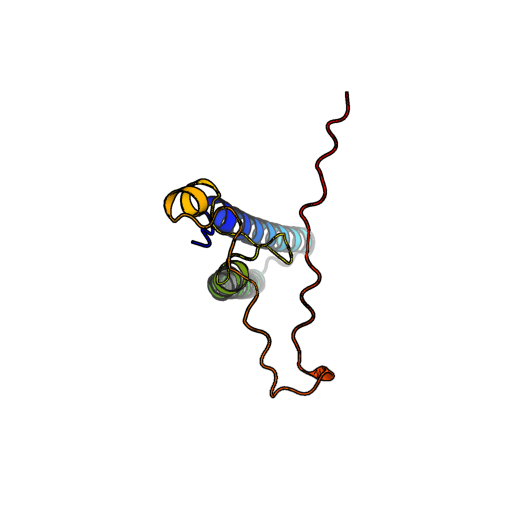1.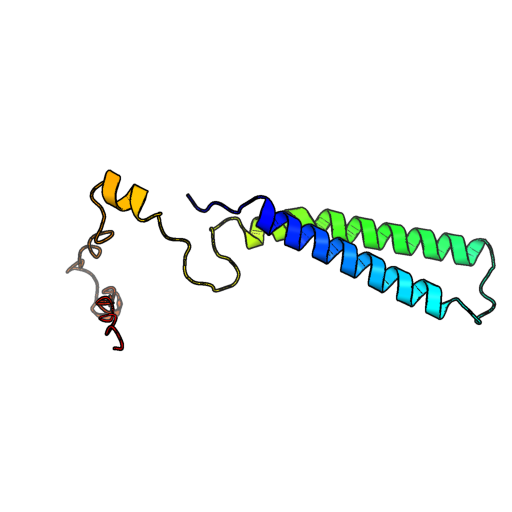59 111 SER A O 1
ATOM 843 N N . TYR A 1 112 ? -10.890 -14.922 36.361 1.00 54.56 112 TYR A N 1
ATOM 844 C CA . TYR A 1 112 ? -10.856 -13.468 36.264 1.00 54.56 112 TYR A CA 1
ATOM 845 C C . TYR A 1 112 ? -9.898 -12.966 37.343 1.00 54.56 112 TYR A C 1
ATOM 847 O O . TYR A 1 112 ? -10.249 -12.920 38.522 1.00 54.56 112 TYR A O 1
ATOM 855 N N . ARG A 1 113 ? -8.666 -12.603 36.959 1.00 44.31 113 ARG A N 1
ATOM 856 C CA . ARG A 1 113 ? -7.900 -11.646 37.759 1.00 44.31 113 ARG A CA 1
ATOM 857 C C . ARG A 1 113 ? -8.785 -10.415 37.824 1.00 44.31 113 ARG A C 1
ATOM 859 O O . ARG A 1 113 ? -9.032 -9.800 36.791 1.00 44.31 113 ARG A O 1
ATOM 866 N N . SER A 1 114 ? -9.304 -10.099 39.007 1.00 43.75 114 SER A N 1
ATOM 867 C CA . SER A 1 114 ? -9.936 -8.811 39.241 1.00 43.75 114 SER A CA 1
ATOM 868 C C . SER A 1 114 ? -8.882 -7.753 38.931 1.00 43.75 114 SER A C 1
ATOM 870 O O . SER A 1 114 ? -8.007 -7.473 39.752 1.00 43.75 114 SER A O 1
ATOM 872 N N . GLY A 1 115 ? -8.921 -7.209 37.719 1.00 40.19 115 GLY A N 1
ATOM 873 C CA . GLY A 1 115 ? -8.303 -5.938 37.407 1.00 40.19 115 GLY A CA 1
ATOM 874 C C . GLY A 1 115 ? -9.090 -4.888 38.166 1.00 40.19 115 GLY A C 1
ATOM 875 O O . GLY A 1 115 ? -9.922 -4.200 37.589 1.00 40.19 115 GLY A O 1
ATOM 876 N N . ALA A 1 116 ? -8.872 -4.818 39.481 1.00 38.84 116 ALA A N 1
ATOM 877 C CA . ALA A 1 116 ? -9.082 -3.586 40.201 1.00 38.84 116 ALA A CA 1
ATOM 878 C C . ALA A 1 116 ? -8.311 -2.533 39.411 1.00 38.84 116 ALA A C 1
ATOM 880 O O . ALA A 1 116 ? -7.112 -2.702 39.163 1.00 38.84 116 ALA A O 1
ATOM 881 N N . ALA A 1 117 ? -9.026 -1.511 38.950 1.00 41.66 117 ALA A N 1
ATOM 882 C CA . ALA A 1 117 ? -8.418 -0.303 38.439 1.00 41.66 117 ALA A CA 1
ATOM 883 C C . ALA A 1 117 ? -7.272 0.069 39.388 1.00 41.66 117 ALA A C 1
ATOM 885 O O . ALA A 1 117 ? -7.486 0.238 40.591 1.00 41.66 117 ALA A O 1
ATOM 886 N N . ALA A 1 118 ? -6.047 0.103 38.865 1.00 39.00 118 ALA A N 1
ATOM 887 C CA . ALA A 1 118 ? -4.937 0.654 39.617 1.00 39.00 118 ALA A CA 1
ATOM 888 C C . ALA A 1 118 ? -5.345 2.079 40.032 1.00 39.00 118 ALA A C 1
ATOM 890 O O . ALA A 1 118 ? -5.825 2.829 39.174 1.00 39.00 118 ALA A O 1
ATOM 891 N N . PRO A 1 119 ? -5.219 2.465 41.314 1.00 34.75 119 PRO A N 1
ATOM 892 C CA . PRO A 1 119 ? -5.461 3.842 41.693 1.00 34.75 119 PRO A CA 1
ATOM 893 C C . PRO A 1 119 ? -4.445 4.707 40.946 1.00 34.75 119 PRO A C 1
ATOM 895 O O . PRO A 1 119 ? -3.235 4.504 41.064 1.00 34.75 119 PRO A O 1
ATOM 898 N N . VAL A 1 120 ? -4.942 5.654 40.153 1.00 40.78 120 VAL A N 1
ATOM 899 C CA . VAL A 1 120 ? -4.133 6.762 39.650 1.00 40.78 120 VAL A CA 1
ATOM 900 C C . VAL A 1 120 ? -3.737 7.566 40.885 1.00 40.78 120 VAL A C 1
ATOM 902 O O . VAL A 1 120 ? -4.553 8.287 41.451 1.00 40.78 120 VAL A O 1
ATOM 905 N N . VAL A 1 121 ? -2.511 7.366 41.364 1.00 38.12 121 VAL A N 1
ATOM 906 C CA . VAL A 1 121 ? -1.916 8.238 42.374 1.00 38.12 121 VAL A CA 1
ATOM 907 C C . VAL A 1 121 ? -1.534 9.524 41.654 1.00 38.12 121 VAL A C 1
ATOM 909 O O . VAL A 1 121 ? -0.636 9.541 40.815 1.00 38.12 121 VAL A O 1
ATOM 912 N N . GLU A 1 122 ? -2.284 10.578 41.952 1.00 31.86 122 GLU A N 1
ATOM 913 C CA . GLU A 1 122 ? -2.010 11.959 41.573 1.00 31.86 122 GLU A CA 1
ATOM 914 C C . GLU A 1 122 ? -0.648 12.360 42.165 1.00 31.86 122 GLU A C 1
ATOM 916 O O . GLU A 1 122 ? -0.470 12.381 43.384 1.00 31.86 122 GLU A O 1
ATOM 921 N N . ALA A 1 123 ? 0.344 12.586 41.300 1.00 37.78 123 ALA A N 1
ATOM 922 C CA . ALA A 1 123 ? 1.627 13.150 41.698 1.00 37.78 123 ALA A CA 1
ATOM 923 C C . ALA A 1 123 ? 1.465 14.670 41.827 1.00 37.78 123 ALA A C 1
ATOM 925 O O . ALA A 1 123 ? 1.110 15.337 40.852 1.00 37.78 123 ALA A O 1
ATOM 926 N N . GLN A 1 124 ? 1.684 15.166 43.046 1.00 35.88 124 GLN A N 1
ATOM 927 C CA . GLN A 1 124 ? 1.844 16.586 43.375 1.00 35.88 124 GLN A CA 1
ATOM 928 C C . GLN A 1 124 ? 3.118 17.166 42.759 1.00 35.88 124 GLN A C 1
ATOM 930 O O . GLN A 1 124 ? 4.123 16.421 42.678 1.00 35.88 124 GLN A O 1
#

pLDDT: mean 76.05, std 18.23, range [31.86, 97.88]

Sequence (124 aa):
MARARYSDSMQVVAGVQQALEAAAWEKVRGDNGTGLLGAQYLSARSAADAAAVLEAWWALPDQLMEKFADGWLDDGAPMGYPDAWLKRVGWQEGPPPPPKDPTLPHCCQPSYRSGAAAPVVEAQ

Foldseek 3Di:
DLPPDPVNLVVVVVVLVVVLVVVVVVVVVVVVPPPPPDPVSVVVVVVVSVVVNVVSVVCSVVVCCVCRVQSDNPPDDRPDDDCVVCVVVVNNVHDDDDDQDPPDDPVPGDPPPPPPPDPPDDDD

Secondary structure (DSSP, 8-state):
-----HHHHHHHHHHHHHHHHHHHHHHHHHHTTS----HHHHHHHHHHHHHHHHHHHHHHHHHHHHHHSSS--TT-S--PPPHHHHHHHT-TT-SPPPP--TTS-TTTS---------------

Organism: NCBI:txid33657